Protein AF-A0A4Y2L7N6-F1 (afdb_monomer)

Secondary structure (DSSP, 8-state):
--TTHHHHHHHHHH-GGGTT------HHHHHHHHHHHHHHHTTTSSHHHHHHHHS-HHHHHHHHTTSSHHHHHHHHHHHHHHHHHHHHHHS---HHHHHHHHHHHHH--HHHHHTGGG-HHHHHHHHHHHHHHHHHHHHHHHHHTTSSS--

Foldseek 3Di:
DCPPVVVVVVVCVVDVVCVVPDDDDDPLVVLLCVLLVVLVVCPPVCLLVVVVVVDPPVVSVCLNSSVVVVNVVVSVVVVVVVVVVVLPVVQPDDPVLVVVVVVLVVVPDPVCVVCVCVDPSSVVVVVSSVVSVVVVVVVVVVVVVVPPDDD

Organism: Araneus ventricosus (NCBI:txid182803)

pLDDT: mean 75.72, std 12.03, range [33.41, 88.62]

Nearest PDB structures (foldseek):
  5vlr-assembly2_B  TM=2.614E-01  e=7.283E+00  Homo sapiens

Solvent-accessible surface area (backbone atoms only — not comparable to full-atom values): 8720 Å² total; per-residue (Å²): 100,61,79,59,59,58,55,52,50,50,53,35,74,74,32,80,90,38,70,87,63,79,91,76,68,57,71,67,55,47,51,21,33,51,40,22,51,50,36,59,74,47,57,90,69,58,56,65,63,59,45,51,78,78,38,61,73,86,50,48,63,37,28,37,31,8,74,37,47,73,58,34,50,51,50,51,53,50,51,53,49,53,51,49,50,53,49,54,70,74,42,90,71,52,72,68,57,51,52,54,51,50,52,54,67,73,62,68,42,69,68,59,62,74,46,38,80,75,36,68,66,49,45,53,47,53,50,54,49,52,53,50,51,54,54,50,51,56,53,52,52,62,55,60,73,66,63,82,69,82,132

Mean predicted aligned error: 12.35 Å

Sequence (151 aa):
MLCYFRPAQEIISNNPEFKDVVVRLGGFHMLMSYMGSIGTIMAGSGLKELFQSIYELNTFDKLMSGHSYARAVGSRGLTHRVLAQFIMETVSFSDEEKAVIESMLTSIDKNALLKADENEVVQVFTTKFKRAVQKLERRGQSLSCGCSTST

Structure (mmCIF, N/CA/C/O backbone):
data_AF-A0A4Y2L7N6-F1
#
_entry.id   AF-A0A4Y2L7N6-F1
#
loop_
_atom_site.group_PDB
_atom_site.id
_atom_site.type_symbol
_atom_site.label_atom_id
_atom_site.label_alt_id
_atom_site.label_comp_id
_atom_site.label_asym_id
_atom_site.label_entity_id
_atom_site.label_seq_id
_atom_site.pdbx_PDB_ins_code
_atom_site.Cartn_x
_atom_site.Cartn_y
_atom_site.Cartn_z
_atom_site.occupancy
_atom_site.B_iso_or_equiv
_atom_site.auth_seq_id
_atom_site.auth_comp_id
_atom_site.auth_asym_id
_atom_site.auth_atom_id
_atom_site.pdbx_PDB_model_num
ATOM 1 N N . MET A 1 1 ? 8.144 2.662 -18.695 1.00 50.84 1 MET A N 1
ATOM 2 C CA . MET A 1 1 ? 9.515 2.229 -19.054 1.00 50.84 1 MET A CA 1
ATOM 3 C C . MET A 1 1 ? 9.633 0.709 -18.882 1.00 50.84 1 MET A C 1
ATOM 5 O O . MET A 1 1 ? 10.353 0.233 -18.024 1.00 50.84 1 MET A O 1
ATOM 9 N N . LEU A 1 2 ? 8.890 -0.045 -19.700 1.00 51.50 2 LEU A N 1
ATOM 10 C CA . LEU A 1 2 ? 9.027 -1.500 -19.906 1.00 51.50 2 LEU A CA 1
ATOM 11 C C . LEU A 1 2 ? 9.820 -1.795 -21.200 1.00 51.50 2 LEU A C 1
ATOM 13 O O . LEU A 1 2 ? 9.971 -2.943 -21.603 1.00 51.50 2 LEU A O 1
ATOM 17 N N . CYS A 1 3 ? 10.311 -0.742 -21.864 1.00 53.50 3 CYS A N 1
ATOM 18 C CA . CYS A 1 3 ? 10.699 -0.775 -23.270 1.00 53.50 3 CYS A CA 1
ATOM 19 C C . CYS A 1 3 ? 12.031 -1.471 -23.559 1.00 53.50 3 CYS A C 1
ATOM 21 O O . CYS A 1 3 ? 12.344 -1.619 -24.723 1.00 53.50 3 CYS A O 1
ATOM 23 N N . TYR A 1 4 ? 12.805 -1.900 -22.557 1.00 58.88 4 TYR A N 1
ATOM 24 C CA . TYR A 1 4 ? 14.065 -2.620 -22.807 1.00 58.88 4 TYR A CA 1
ATOM 25 C C . TYR A 1 4 ? 14.033 -4.075 -22.352 1.00 58.88 4 TYR A C 1
ATOM 27 O O . TYR A 1 4 ? 14.692 -4.905 -22.961 1.00 58.88 4 TYR A O 1
ATOM 35 N N . PHE A 1 5 ? 13.237 -4.416 -21.334 1.00 65.75 5 PHE A N 1
ATOM 36 C CA . PHE A 1 5 ? 13.165 -5.797 -20.856 1.00 65.75 5 PHE A CA 1
ATOM 37 C C . PHE A 1 5 ? 12.418 -6.698 -21.829 1.00 65.75 5 PHE A C 1
ATOM 39 O O . PHE A 1 5 ? 12.928 -7.752 -22.186 1.00 65.75 5 PHE A O 1
ATOM 46 N N . ARG A 1 6 ? 11.242 -6.260 -22.298 1.00 66.00 6 ARG A N 1
ATOM 47 C CA . ARG A 1 6 ? 10.443 -7.050 -23.239 1.00 66.00 6 ARG A CA 1
ATOM 48 C C . ARG A 1 6 ? 11.198 -7.266 -24.562 1.00 66.00 6 ARG A C 1
ATOM 50 O O . ARG A 1 6 ? 11.321 -8.421 -24.954 1.00 66.00 6 ARG A O 1
ATOM 57 N N . PRO A 1 7 ? 11.829 -6.240 -25.169 1.00 70.00 7 PRO A N 1
ATOM 58 C CA . PRO A 1 7 ? 12.655 -6.467 -26.354 1.00 70.00 7 PRO A CA 1
ATOM 59 C C . PRO A 1 7 ? 13.906 -7.308 -26.083 1.00 70.00 7 PRO A C 1
ATOM 61 O O . PRO A 1 7 ? 14.261 -8.136 -26.909 1.00 70.00 7 PRO A O 1
ATOM 64 N N . ALA A 1 8 ? 14.564 -7.164 -24.925 1.00 72.31 8 ALA A N 1
ATOM 65 C CA . ALA A 1 8 ? 15.710 -8.012 -24.582 1.00 72.31 8 ALA A CA 1
ATOM 66 C C . ALA A 1 8 ? 15.314 -9.490 -24.407 1.00 72.31 8 ALA A C 1
ATOM 68 O O . ALA A 1 8 ? 16.051 -10.376 -24.834 1.00 72.31 8 ALA A O 1
ATOM 69 N N . GLN A 1 9 ? 14.139 -9.764 -23.830 1.00 75.31 9 GLN A N 1
ATOM 70 C CA . GLN A 1 9 ? 13.585 -11.118 -23.747 1.00 75.31 9 GLN A CA 1
ATOM 71 C C . GLN A 1 9 ? 13.203 -11.669 -25.122 1.00 75.31 9 GLN A C 1
ATOM 73 O O . GLN A 1 9 ? 13.479 -12.833 -25.396 1.00 75.31 9 GLN A O 1
ATOM 78 N N . GLU A 1 10 ? 12.615 -10.850 -25.997 1.00 80.44 10 GLU A N 1
ATOM 79 C CA . GLU A 1 10 ? 12.312 -11.240 -27.380 1.00 80.44 10 GLU A CA 1
ATOM 80 C C . GLU A 1 10 ? 13.589 -11.567 -28.165 1.00 80.44 10 GLU A C 1
ATOM 82 O O . GLU A 1 10 ? 13.633 -12.568 -28.875 1.00 80.44 10 GLU A O 1
ATOM 87 N N . ILE A 1 11 ? 14.661 -10.787 -27.994 1.00 80.88 11 ILE A N 1
ATOM 88 C CA . ILE A 1 11 ? 15.962 -11.053 -28.626 1.00 80.88 11 ILE A CA 1
ATOM 89 C C . ILE A 1 11 ? 16.541 -12.387 -28.142 1.00 80.88 11 ILE A C 1
ATOM 91 O O . ILE A 1 11 ? 16.978 -13.182 -28.969 1.00 80.88 11 ILE A O 1
ATOM 95 N N . ILE A 1 12 ? 16.506 -12.673 -26.839 1.00 82.81 12 ILE A N 1
ATOM 96 C CA . ILE A 1 12 ? 16.992 -13.954 -26.297 1.00 82.81 12 ILE A CA 1
ATOM 97 C C . ILE A 1 12 ? 16.117 -15.122 -26.754 1.00 82.81 12 ILE A C 1
ATOM 99 O O . ILE A 1 12 ? 16.634 -16.172 -27.122 1.00 82.81 12 ILE A O 1
ATOM 103 N N . SER A 1 13 ? 14.797 -14.939 -26.784 1.00 80.69 13 SER A N 1
ATOM 104 C CA . SER A 1 13 ? 13.866 -15.977 -27.232 1.00 80.69 13 SER A CA 1
ATOM 105 C C . SER A 1 13 ? 14.032 -16.317 -28.716 1.00 80.69 13 SER A C 1
ATOM 107 O O . SER A 1 13 ? 13.781 -17.456 -29.102 1.00 80.69 13 SER A O 1
ATOM 109 N N . ASN A 1 14 ? 14.433 -15.348 -29.542 1.00 85.06 14 ASN A N 1
ATOM 110 C CA . ASN A 1 14 ? 14.599 -15.525 -30.986 1.00 85.06 14 ASN A CA 1
ATOM 111 C C . ASN A 1 14 ? 16.014 -15.968 -31.394 1.00 85.06 14 ASN A C 1
ATOM 113 O O . ASN A 1 14 ? 16.210 -16.357 -32.543 1.00 85.06 14 ASN A O 1
ATOM 117 N N . ASN A 1 15 ? 16.994 -15.926 -30.486 1.00 84.88 15 ASN A N 1
ATOM 118 C CA . ASN A 1 15 ? 18.386 -16.261 -30.781 1.00 84.88 15 ASN A CA 1
ATOM 119 C C . ASN A 1 15 ? 18.879 -17.380 -29.848 1.00 84.88 15 ASN A C 1
ATOM 121 O O . ASN A 1 15 ? 19.175 -17.117 -28.680 1.00 84.88 15 ASN A O 1
ATOM 125 N N . PRO A 1 16 ? 19.029 -18.624 -30.344 1.00 80.31 16 PRO A N 1
ATOM 126 C CA . PRO A 1 16 ? 19.448 -19.760 -29.519 1.00 80.31 16 PRO A CA 1
ATOM 127 C C . PRO A 1 16 ? 20.868 -19.612 -28.943 1.00 80.31 16 PRO A C 1
ATOM 129 O O . PRO A 1 16 ? 21.198 -20.292 -27.976 1.00 80.31 16 PRO A O 1
ATOM 132 N N . GLU A 1 17 ? 21.684 -18.704 -29.485 1.00 85.31 17 GLU A N 1
ATOM 133 C CA . GLU A 1 17 ? 23.019 -18.348 -28.981 1.00 85.31 17 GLU A CA 1
ATOM 134 C C . GLU A 1 17 ? 22.986 -17.719 -27.577 1.00 85.31 17 GLU A C 1
ATOM 136 O O . GLU A 1 17 ? 23.934 -17.852 -26.809 1.00 85.31 17 GLU A O 1
ATOM 141 N N . PHE A 1 18 ? 21.869 -17.091 -27.196 1.00 79.06 18 PHE A N 1
ATOM 142 C CA . PHE A 1 18 ? 21.708 -16.444 -25.892 1.00 79.06 18 PHE A CA 1
ATOM 143 C C . PHE A 1 18 ? 20.863 -17.259 -24.907 1.00 79.06 18 PHE A C 1
ATOM 145 O O . PHE A 1 18 ? 20.399 -16.713 -23.907 1.00 79.06 18 PHE A O 1
ATOM 152 N N . LYS A 1 19 ? 20.668 -18.563 -25.150 1.00 76.75 19 LYS A N 1
ATOM 153 C CA . LYS A 1 19 ? 19.825 -19.439 -24.314 1.00 76.75 19 LYS A CA 1
ATOM 154 C C . LYS A 1 19 ? 20.232 -19.455 -22.832 1.00 76.75 19 LYS A C 1
ATOM 156 O O . LYS A 1 19 ? 19.366 -19.600 -21.972 1.00 76.75 19 LYS A O 1
ATOM 161 N N . ASP A 1 20 ? 21.516 -19.245 -22.546 1.00 81.38 20 ASP A N 1
ATOM 162 C CA . ASP A 1 20 ? 22.072 -19.235 -21.185 1.00 81.38 20 ASP A CA 1
ATOM 163 C C . ASP A 1 20 ? 22.243 -17.817 -20.601 1.00 81.38 20 ASP A C 1
ATOM 165 O O . ASP A 1 20 ? 22.764 -17.640 -19.497 1.00 81.38 20 ASP A O 1
ATOM 169 N N . VAL A 1 21 ? 21.799 -16.778 -21.317 1.00 79.88 21 VAL A N 1
ATOM 170 C CA . VAL A 1 21 ? 21.916 -15.381 -20.882 1.00 79.88 21 VAL A CA 1
ATOM 171 C C . VAL A 1 21 ? 20.666 -14.959 -20.113 1.00 79.88 21 VAL A C 1
ATOM 173 O O . VAL A 1 21 ? 19.556 -14.937 -20.639 1.00 79.88 21 VAL A O 1
ATOM 176 N N . VAL A 1 22 ? 20.848 -14.539 -18.859 1.00 77.75 22 VAL A N 1
ATOM 177 C CA . VAL A 1 22 ? 19.775 -13.961 -18.036 1.00 77.75 22 VAL A CA 1
ATOM 178 C C . VAL A 1 22 ? 19.850 -12.436 -18.081 1.00 77.75 22 VAL A C 1
ATOM 180 O O . VAL A 1 22 ? 20.828 -11.839 -17.627 1.00 77.75 22 VAL A O 1
ATOM 183 N N . VAL A 1 23 ? 18.792 -11.778 -18.571 1.00 71.88 23 VAL A N 1
ATOM 184 C CA . VAL A 1 23 ? 18.692 -10.307 -18.545 1.00 71.88 23 VAL A CA 1
ATOM 185 C C . VAL A 1 23 ? 18.525 -9.835 -17.108 1.00 71.88 23 VAL A C 1
ATOM 187 O O . VAL A 1 23 ? 17.444 -9.917 -16.523 1.00 71.88 23 VAL A O 1
ATOM 190 N N . ARG A 1 24 ? 19.594 -9.279 -16.541 1.00 69.50 24 ARG A N 1
ATOM 191 C CA . ARG A 1 24 ? 19.535 -8.538 -15.281 1.00 69.50 24 ARG A CA 1
ATOM 192 C C . ARG A 1 24 ? 19.353 -7.056 -15.574 1.00 69.50 24 ARG A C 1
ATOM 194 O O . ARG A 1 24 ? 20.289 -6.361 -15.953 1.00 69.50 24 ARG A O 1
ATOM 201 N N . LEU A 1 25 ? 18.141 -6.555 -15.359 1.00 66.94 25 LEU A N 1
ATOM 202 C CA . LEU A 1 25 ? 17.935 -5.120 -15.196 1.00 66.94 25 LEU A CA 1
ATOM 203 C C . LEU A 1 25 ? 18.583 -4.660 -13.884 1.00 66.94 25 LEU A C 1
ATOM 205 O O . LEU A 1 25 ? 18.488 -5.346 -12.866 1.00 66.94 25 LEU A O 1
ATOM 209 N N . GLY A 1 26 ? 19.197 -3.474 -13.881 1.00 74.25 26 GLY A N 1
ATOM 210 C CA . GLY A 1 26 ? 19.615 -2.831 -12.633 1.00 74.25 26 GLY A CA 1
ATOM 211 C C . GLY A 1 26 ? 18.425 -2.639 -11.679 1.00 74.25 26 GLY A C 1
ATOM 212 O O . GLY A 1 26 ? 17.289 -2.460 -12.126 1.00 74.25 26 GLY A O 1
ATOM 213 N N . GLY A 1 27 ? 18.669 -2.647 -10.362 1.00 77.88 27 GLY A N 1
ATOM 214 C CA . GLY A 1 27 ? 17.605 -2.634 -9.342 1.00 77.88 27 GLY A CA 1
ATOM 215 C C . GLY A 1 27 ? 16.590 -1.494 -9.501 1.00 77.88 27 GLY A C 1
ATOM 216 O O . GLY A 1 27 ? 15.392 -1.701 -9.326 1.00 77.88 27 GLY A O 1
ATOM 217 N N . PHE A 1 28 ? 17.032 -0.313 -9.941 1.00 75.62 28 PHE A N 1
ATOM 218 C CA . PHE A 1 28 ? 16.136 0.820 -10.184 1.00 75.62 28 PHE A CA 1
ATOM 219 C C . PHE A 1 28 ? 15.186 0.586 -11.369 1.00 75.62 28 PHE A C 1
ATOM 221 O O . PHE A 1 28 ? 14.002 0.907 -11.296 1.00 75.62 28 PHE A O 1
ATOM 228 N N . HIS A 1 29 ? 15.666 -0.040 -12.446 1.00 76.88 29 HIS A N 1
ATOM 229 C CA . HIS A 1 29 ? 14.826 -0.393 -13.593 1.00 76.88 29 HIS A CA 1
ATOM 230 C C . HIS A 1 29 ? 13.801 -1.474 -13.245 1.00 76.88 29 HIS A C 1
ATOM 232 O O . HIS A 1 29 ? 12.667 -1.412 -13.726 1.00 76.88 29 HIS A O 1
ATOM 238 N N . MET A 1 30 ? 14.169 -2.423 -12.378 1.00 80.88 30 MET A N 1
ATOM 239 C CA . MET A 1 30 ? 13.231 -3.406 -11.833 1.00 80.88 30 MET A CA 1
ATOM 240 C C . MET A 1 30 ? 12.130 -2.719 -11.012 1.00 80.88 30 MET A C 1
ATOM 242 O O . MET A 1 30 ? 10.951 -2.969 -11.251 1.00 80.88 30 MET A O 1
ATOM 246 N N . LEU A 1 31 ? 12.491 -1.790 -10.119 1.00 82.50 31 LEU A N 1
ATOM 247 C CA . LEU A 1 31 ? 11.533 -1.023 -9.313 1.00 82.50 31 LEU A CA 1
ATOM 248 C C . LEU A 1 31 ? 10.588 -0.170 -10.170 1.00 82.50 31 LEU A C 1
ATOM 250 O O . LEU A 1 31 ? 9.380 -0.159 -9.935 1.00 82.50 31 LEU A O 1
ATOM 254 N N . MET A 1 32 ? 11.107 0.514 -11.193 1.00 78.81 32 MET A N 1
ATOM 255 C CA . MET A 1 32 ? 10.265 1.288 -12.111 1.00 78.81 32 MET A CA 1
ATOM 256 C C . MET A 1 32 ? 9.334 0.389 -12.936 1.00 78.81 32 MET A C 1
ATOM 258 O O . MET A 1 32 ? 8.170 0.737 -13.130 1.00 78.81 32 MET A O 1
ATOM 262 N N . SER A 1 33 ? 9.809 -0.784 -13.373 1.00 79.75 33 SER A N 1
ATOM 263 C CA . SER A 1 33 ? 8.982 -1.769 -14.088 1.00 79.75 33 SER A CA 1
ATOM 264 C C . SER A 1 33 ? 7.868 -2.323 -13.200 1.00 79.75 33 SER A C 1
ATOM 266 O O . SER A 1 33 ? 6.726 -2.398 -13.642 1.00 79.75 33 SER A O 1
ATOM 268 N N . TYR A 1 34 ? 8.176 -2.627 -11.936 1.00 83.00 34 TYR A N 1
ATOM 269 C CA . TYR A 1 34 ? 7.207 -3.079 -10.936 1.00 83.00 34 TYR A CA 1
ATOM 270 C C . TYR A 1 34 ? 6.127 -2.025 -10.648 1.00 83.00 34 TYR A C 1
ATOM 272 O O . TYR A 1 34 ? 4.932 -2.318 -10.634 1.00 83.00 34 TYR A O 1
ATOM 280 N N . MET A 1 35 ? 6.519 -0.758 -10.488 1.00 83.56 35 MET A N 1
ATOM 281 C CA . MET A 1 35 ? 5.553 0.332 -10.313 1.00 83.56 35 MET A CA 1
ATOM 282 C C . MET A 1 35 ? 4.670 0.519 -11.555 1.00 83.56 35 MET A C 1
ATOM 284 O O . MET A 1 35 ? 3.473 0.781 -11.411 1.00 83.56 35 MET A O 1
ATOM 288 N N . GLY A 1 36 ? 5.243 0.330 -12.749 1.00 83.25 36 GLY A N 1
ATOM 289 C CA . GLY A 1 36 ? 4.525 0.318 -14.024 1.00 83.25 36 GLY A CA 1
ATOM 290 C C . GLY A 1 36 ? 3.517 -0.827 -14.154 1.00 83.25 36 GLY A C 1
ATOM 291 O O . GLY A 1 36 ? 2.386 -0.608 -14.594 1.00 83.25 36 GLY A O 1
ATOM 292 N N . SER A 1 37 ? 3.885 -2.042 -13.738 1.00 85.06 37 SER A N 1
ATOM 293 C CA . SER A 1 37 ? 2.969 -3.188 -13.754 1.00 85.06 37 SER A CA 1
ATOM 294 C C . SER A 1 37 ? 1.825 -3.007 -12.763 1.00 85.06 37 SER A C 1
ATOM 296 O O . SER A 1 37 ? 0.683 -3.276 -13.118 1.00 85.06 37 SER A O 1
ATOM 298 N N . ILE A 1 38 ? 2.092 -2.467 -11.566 1.00 82.81 38 ILE A N 1
ATOM 299 C CA . ILE A 1 38 ? 1.025 -2.099 -10.623 1.00 82.81 38 ILE A CA 1
ATOM 300 C C . ILE A 1 38 ? 0.086 -1.071 -11.262 1.00 82.81 38 ILE A C 1
ATOM 302 O O . ILE A 1 38 ? -1.125 -1.233 -11.184 1.00 82.81 38 ILE A O 1
ATOM 306 N N . GLY A 1 39 ? 0.624 -0.036 -11.917 1.00 82.00 39 GLY A N 1
ATOM 307 C CA . GLY A 1 39 ? -0.199 0.961 -12.605 1.00 82.00 39 GLY A CA 1
ATOM 308 C C . GLY A 1 39 ? -1.087 0.351 -13.696 1.00 82.00 39 GLY A C 1
ATOM 309 O O . GLY A 1 39 ? -2.230 0.765 -13.858 1.00 82.00 39 GLY A O 1
ATOM 310 N N . THR A 1 40 ? -0.586 -0.674 -14.389 1.00 84.12 40 THR A N 1
ATOM 311 C CA . THR A 1 40 ? -1.343 -1.420 -15.407 1.00 84.12 40 THR A CA 1
ATOM 312 C C . THR A 1 40 ? -2.445 -2.279 -14.782 1.00 84.12 40 THR A C 1
ATOM 314 O O . THR A 1 40 ? -3.576 -2.245 -15.249 1.00 84.12 40 THR A O 1
ATOM 317 N N . ILE A 1 41 ? -2.144 -3.016 -13.706 1.00 84.38 41 ILE A N 1
ATOM 318 C CA . ILE A 1 41 ? -3.121 -3.855 -12.986 1.00 84.38 41 ILE A CA 1
ATOM 319 C C . ILE A 1 41 ? -4.219 -2.994 -12.351 1.00 84.38 41 ILE A C 1
ATOM 321 O O . ILE A 1 41 ? -5.385 -3.369 -12.350 1.00 84.38 41 ILE A O 1
ATOM 325 N N . MET A 1 42 ? -3.848 -1.829 -11.820 1.00 77.94 42 MET A N 1
ATOM 326 C CA . MET A 1 42 ? -4.768 -0.888 -11.182 1.00 77.94 42 MET A CA 1
ATOM 327 C C . MET A 1 42 ? -5.464 0.046 -12.186 1.00 77.94 42 MET A C 1
ATOM 329 O O . MET A 1 42 ? -6.153 0.983 -11.770 1.00 77.94 42 MET A O 1
ATOM 333 N N . ALA A 1 43 ? -5.306 -0.169 -13.495 1.00 80.38 43 ALA A N 1
ATOM 334 C CA . ALA A 1 43 ? -6.040 0.592 -14.498 1.00 80.38 43 ALA A CA 1
ATOM 335 C C . ALA A 1 43 ? -7.555 0.364 -14.336 1.00 80.38 43 ALA A C 1
ATOM 337 O O . ALA A 1 43 ? -8.006 -0.762 -14.151 1.00 80.38 43 ALA A O 1
ATOM 338 N N . GLY A 1 44 ? -8.345 1.442 -14.366 1.00 78.94 44 GLY A N 1
ATOM 339 C CA . GLY A 1 44 ? -9.802 1.378 -14.181 1.00 78.94 44 GLY A CA 1
ATOM 340 C C . GLY A 1 44 ? -10.280 1.250 -12.726 1.00 78.94 44 GLY A C 1
ATOM 341 O O . GLY A 1 44 ? -11.478 1.153 -12.493 1.00 78.94 44 GLY A O 1
ATOM 342 N N . SER A 1 45 ? -9.380 1.289 -11.736 1.00 79.38 45 SER A N 1
ATOM 343 C CA . SER A 1 45 ? -9.735 1.190 -10.305 1.00 79.38 45 SER A CA 1
ATOM 344 C C . SER A 1 45 ? -10.207 2.500 -9.653 1.00 79.38 45 SER A C 1
ATOM 346 O O . SER A 1 45 ? -10.444 2.527 -8.448 1.00 79.38 45 SER A O 1
ATOM 348 N N . GLY A 1 46 ? -10.289 3.607 -10.398 1.00 81.06 46 GLY A N 1
ATOM 349 C CA . GLY A 1 46 ? -10.538 4.934 -9.816 1.00 81.06 46 GLY A CA 1
ATOM 350 C C . GLY A 1 46 ? -9.274 5.631 -9.279 1.00 81.06 46 GLY A C 1
ATOM 351 O O . GLY A 1 46 ? -9.314 6.770 -8.812 1.00 81.06 46 GLY A O 1
ATOM 352 N N . LEU A 1 47 ? -8.120 4.949 -9.311 1.00 80.56 47 LEU A N 1
ATOM 353 C CA . LEU A 1 47 ? -6.858 5.492 -8.799 1.00 80.56 47 LEU A CA 1
ATOM 354 C C . LEU A 1 47 ? -6.353 6.679 -9.632 1.00 80.56 47 LEU A C 1
ATOM 356 O 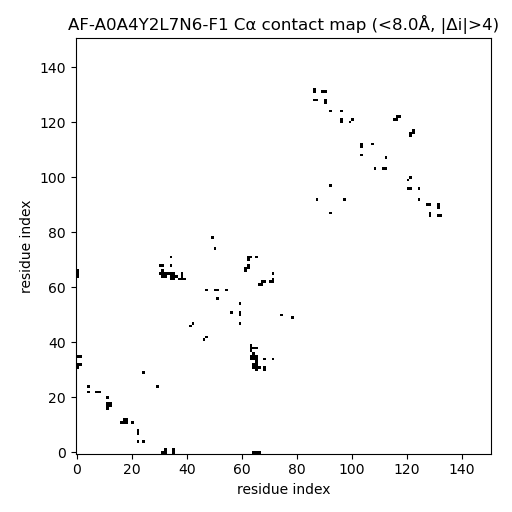O . LEU A 1 47 ? -5.639 7.543 -9.125 1.00 80.56 47 LEU A O 1
ATOM 360 N N . LYS A 1 48 ? -6.735 6.733 -10.911 1.00 79.81 48 LYS A N 1
ATOM 361 C CA . LYS A 1 48 ? -6.390 7.837 -11.805 1.00 79.81 48 LYS A CA 1
ATOM 362 C C . LYS A 1 48 ? -7.020 9.136 -11.335 1.00 79.81 48 LYS A C 1
ATOM 364 O O . LYS A 1 48 ? -6.325 10.135 -11.200 1.00 79.81 48 LYS A O 1
ATOM 369 N N . GLU A 1 49 ? -8.300 9.083 -11.025 1.00 82.94 49 GLU A N 1
ATOM 370 C CA . GLU A 1 49 ? -9.118 10.189 -10.555 1.00 82.94 49 GLU A CA 1
ATOM 371 C C . GLU A 1 49 ? -8.614 10.673 -9.188 1.00 82.94 49 GLU A C 1
ATOM 373 O O . GLU A 1 49 ? -8.456 11.874 -8.967 1.00 82.94 49 GLU A O 1
ATOM 378 N N . LEU A 1 50 ? -8.252 9.737 -8.299 1.00 83.25 50 LEU A N 1
ATOM 379 C CA . LEU A 1 50 ? -7.644 10.057 -7.006 1.00 83.25 50 LEU A CA 1
ATOM 380 C C . LEU A 1 50 ? -6.276 10.739 -7.148 1.00 83.25 50 LEU A C 1
ATOM 382 O O . LEU A 1 50 ? -5.962 11.657 -6.399 1.00 83.25 50 LEU A O 1
ATOM 386 N N . PHE A 1 51 ? -5.434 10.305 -8.084 1.00 81.88 51 PHE A N 1
ATOM 387 C CA . PHE A 1 51 ? -4.128 10.935 -8.284 1.00 81.88 51 PHE A CA 1
ATOM 388 C C . PHE A 1 51 ? -4.212 12.258 -9.033 1.00 81.88 51 PHE A C 1
ATOM 390 O O . PHE A 1 51 ? -3.414 13.146 -8.745 1.00 81.88 51 PHE A O 1
ATOM 397 N N . GLN A 1 52 ? -5.179 12.420 -9.933 1.00 83.19 52 GLN A N 1
ATOM 398 C CA . GLN A 1 52 ? -5.442 13.685 -10.618 1.00 83.19 52 GLN A CA 1
ATOM 399 C C . GLN A 1 52 ? -5.955 14.782 -9.675 1.00 83.19 52 GLN A C 1
ATOM 401 O O . GLN A 1 52 ? -5.761 15.957 -9.970 1.00 83.19 52 GLN A O 1
ATOM 406 N N . SER A 1 53 ? -6.571 14.433 -8.539 1.00 82.88 53 SE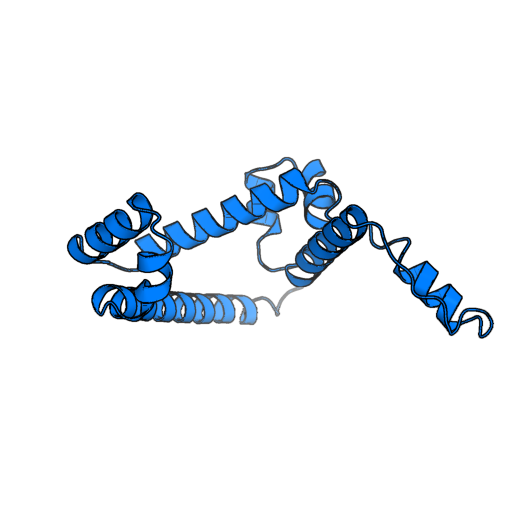R A N 1
ATOM 407 C CA . SER A 1 53 ? -6.982 15.432 -7.540 1.00 82.88 53 SER A CA 1
ATOM 408 C C . SER A 1 53 ? -5.815 15.975 -6.703 1.00 82.88 53 SER A C 1
ATOM 410 O O . SER A 1 53 ? -5.915 17.068 -6.154 1.00 82.88 53 SER A O 1
ATOM 412 N N . ILE A 1 54 ? -4.703 15.235 -6.620 1.00 81.06 54 ILE A N 1
ATOM 413 C CA . ILE A 1 54 ? -3.527 15.585 -5.803 1.00 81.06 54 ILE A CA 1
ATOM 414 C C . ILE A 1 54 ? -2.370 16.100 -6.672 1.00 81.06 54 ILE A C 1
ATOM 416 O O . ILE A 1 54 ? -1.601 16.962 -6.248 1.00 81.06 54 ILE A O 1
ATOM 420 N N . TYR A 1 55 ? -2.221 15.567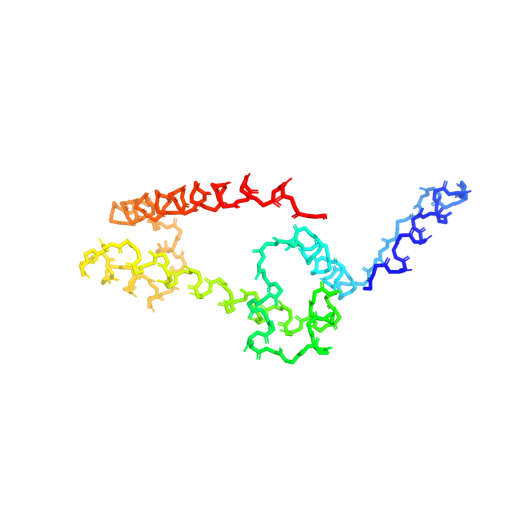 -7.885 1.00 79.19 55 TYR A N 1
ATOM 421 C CA . TYR A 1 55 ? -1.119 15.858 -8.796 1.00 79.19 55 TYR A CA 1
ATOM 422 C C . TYR A 1 55 ? -1.639 16.356 -10.146 1.00 79.19 55 TYR A C 1
ATOM 424 O O . TYR A 1 55 ? -2.642 15.866 -10.656 1.00 79.19 55 TYR A O 1
ATOM 432 N N . GLU A 1 56 ? -0.903 17.275 -10.780 1.00 77.75 56 GLU A N 1
ATOM 433 C CA . GLU A 1 56 ? -1.214 17.728 -12.142 1.00 77.75 56 GLU A CA 1
ATOM 434 C C . GLU A 1 56 ? -1.268 16.564 -13.147 1.00 77.75 56 GLU A C 1
ATOM 436 O O . GLU A 1 56 ? -0.470 15.622 -13.075 1.00 77.75 56 GLU A O 1
ATOM 441 N N . LEU A 1 57 ? -2.148 16.688 -14.150 1.00 67.69 57 LEU A N 1
ATOM 442 C CA . LEU A 1 57 ? -2.377 15.703 -15.221 1.00 67.69 57 LEU A CA 1
ATOM 443 C C . LEU A 1 57 ? -1.080 15.166 -15.851 1.00 67.69 57 LEU A C 1
ATOM 445 O O . LEU A 1 57 ? -0.938 13.960 -16.025 1.00 67.69 57 LEU A O 1
ATOM 449 N N . ASN A 1 58 ? -0.094 16.030 -16.104 1.00 71.56 58 ASN A N 1
ATOM 450 C CA . ASN A 1 58 ? 1.182 15.645 -16.726 1.00 71.56 58 ASN A CA 1
ATOM 451 C C . ASN A 1 58 ? 2.085 14.777 -15.829 1.00 71.56 58 ASN A C 1
ATOM 453 O O . ASN A 1 58 ? 3.048 14.162 -16.302 1.00 71.56 58 ASN A O 1
ATOM 457 N N . THR A 1 59 ? 1.811 14.734 -14.523 1.00 73.44 59 THR A N 1
ATOM 458 C CA . THR A 1 59 ? 2.556 13.913 -13.561 1.00 73.44 59 THR A CA 1
ATOM 459 C C . THR A 1 59 ? 1.958 12.512 -13.434 1.00 73.44 59 THR A C 1
ATOM 461 O O . THR A 1 59 ? 2.694 11.578 -13.111 1.00 73.44 59 THR A O 1
ATOM 464 N N . PHE A 1 60 ? 0.670 12.334 -13.746 1.00 76.25 60 PHE A N 1
ATOM 465 C CA . PHE A 1 60 ? -0.026 11.053 -13.622 1.00 76.25 60 PHE A CA 1
ATOM 466 C C . PHE A 1 60 ? 0.604 9.951 -14.483 1.00 76.25 60 PHE A C 1
ATOM 468 O O . PHE A 1 60 ? 0.953 8.893 -13.961 1.00 76.25 60 PHE A O 1
ATOM 475 N N . ASP A 1 61 ? 0.848 10.204 -15.771 1.00 78.69 61 ASP A N 1
ATOM 476 C CA . ASP A 1 61 ? 1.402 9.181 -16.672 1.00 7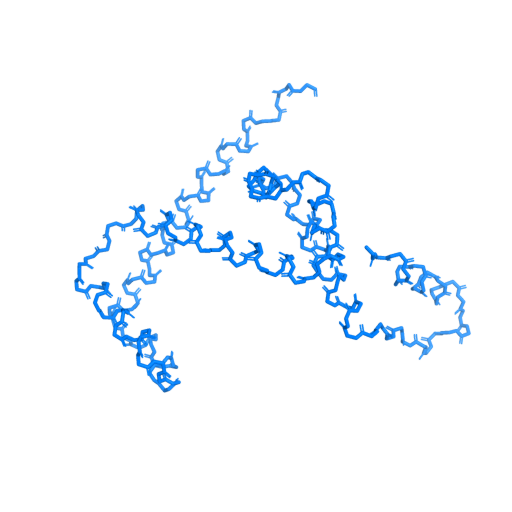8.69 61 ASP A CA 1
ATOM 477 C C . ASP A 1 61 ? 2.811 8.747 -16.245 1.00 78.69 61 ASP A C 1
ATOM 479 O O . ASP A 1 61 ? 3.179 7.569 -16.304 1.00 78.69 61 ASP A O 1
ATOM 483 N N . LYS A 1 62 ? 3.609 9.690 -15.730 1.00 78.94 62 LYS A N 1
ATOM 484 C CA . LYS A 1 62 ? 4.953 9.422 -15.190 1.00 78.94 62 LYS A CA 1
ATOM 485 C C . LYS A 1 62 ? 4.903 8.666 -13.861 1.00 78.94 62 LYS A C 1
ATOM 487 O O . LYS A 1 62 ? 5.813 7.892 -13.560 1.00 78.94 62 LYS A O 1
ATOM 492 N N . LEU A 1 63 ? 3.853 8.875 -13.076 1.00 80.38 63 LEU A N 1
ATOM 493 C CA . LEU A 1 63 ? 3.612 8.220 -11.795 1.00 80.38 63 LEU A CA 1
ATOM 494 C C . LEU A 1 63 ? 3.123 6.777 -11.991 1.00 80.38 63 LEU A C 1
ATOM 496 O O . LEU A 1 63 ? 3.656 5.858 -11.367 1.00 80.38 63 LEU A O 1
ATOM 500 N N . MET A 1 64 ? 2.191 6.564 -12.922 1.00 76.50 64 MET A N 1
ATOM 501 C CA . MET A 1 64 ? 1.662 5.240 -13.263 1.00 76.50 64 MET A CA 1
ATOM 502 C C . MET A 1 64 ? 2.654 4.379 -14.030 1.00 76.50 64 MET A C 1
ATOM 504 O O . MET A 1 64 ? 2.701 3.174 -13.817 1.00 76.50 64 MET A O 1
ATOM 508 N N . SER A 1 65 ? 3.494 4.980 -14.876 1.00 77.25 65 SER A N 1
ATOM 509 C CA . SER A 1 65 ? 4.556 4.261 -15.595 1.00 77.25 65 SER A CA 1
ATOM 510 C C . SER A 1 65 ? 5.796 3.959 -14.742 1.00 77.25 65 SER A C 1
ATOM 512 O O . SER A 1 65 ? 6.761 3.387 -15.259 1.00 77.25 65 SER A O 1
ATOM 514 N N . GLY A 1 66 ? 5.789 4.369 -13.466 1.00 75.69 66 GLY A N 1
ATOM 515 C CA . GLY A 1 66 ? 6.889 4.188 -12.519 1.00 75.69 66 GLY A CA 1
ATOM 516 C C . GLY A 1 66 ? 8.083 5.117 -12.740 1.00 75.69 66 GLY A C 1
ATOM 517 O O . GLY A 1 66 ? 9.025 5.063 -11.958 1.00 75.69 66 GLY A O 1
ATOM 518 N N . HIS A 1 67 ? 8.044 5.983 -13.760 1.00 80.00 67 HIS A N 1
ATOM 519 C CA . HIS A 1 67 ? 9.153 6.856 -14.153 1.00 80.00 67 HIS A CA 1
ATOM 520 C C . HIS A 1 67 ? 9.500 7.904 -13.087 1.00 80.00 67 HIS A C 1
ATOM 522 O O . HIS A 1 67 ? 10.650 8.298 -12.924 1.00 80.00 67 HIS A O 1
ATOM 528 N N . SER A 1 68 ? 8.503 8.338 -12.319 1.00 82.62 68 SER A N 1
ATOM 529 C CA . SER A 1 68 ? 8.695 9.153 -11.121 1.00 82.62 68 SER A CA 1
ATOM 530 C C . SER A 1 68 ? 8.593 8.287 -9.868 1.00 82.62 68 SER A C 1
ATOM 532 O O . SER A 1 68 ? 7.659 8.452 -9.088 1.00 82.62 68 SER A O 1
ATOM 534 N N . TYR A 1 69 ? 9.547 7.367 -9.671 1.00 81.44 69 TYR A N 1
ATOM 535 C CA . TYR A 1 69 ? 9.529 6.376 -8.583 1.00 81.44 69 TYR A CA 1
ATOM 536 C C . TYR A 1 69 ? 9.198 6.977 -7.205 1.00 81.44 69 TYR A C 1
ATOM 538 O O . TYR A 1 69 ? 8.265 6.522 -6.550 1.00 81.44 69 TYR A O 1
ATOM 546 N N . ALA A 1 70 ? 9.888 8.047 -6.789 1.00 82.00 70 ALA A N 1
ATOM 547 C CA . ALA A 1 70 ? 9.648 8.680 -5.487 1.00 82.00 70 ALA A CA 1
ATOM 548 C C . ALA A 1 70 ? 8.196 9.175 -5.328 1.00 82.00 70 ALA A C 1
ATOM 550 O O . ALA A 1 70 ? 7.562 8.950 -4.298 1.00 82.00 70 ALA A O 1
ATOM 551 N N . ARG A 1 71 ? 7.633 9.781 -6.382 1.00 81.44 71 ARG A N 1
ATOM 552 C CA . ARG A 1 71 ? 6.228 10.221 -6.404 1.00 81.44 71 ARG A CA 1
ATOM 553 C C . ARG A 1 71 ? 5.267 9.032 -6.455 1.00 81.44 71 ARG A C 1
ATOM 555 O O . ARG A 1 71 ? 4.230 9.058 -5.803 1.00 81.44 71 ARG A O 1
ATOM 562 N N . ALA A 1 72 ? 5.620 7.976 -7.182 1.00 83.56 72 ALA A N 1
ATOM 563 C CA . ALA A 1 72 ? 4.837 6.749 -7.307 1.00 83.56 72 ALA A CA 1
ATOM 564 C C . ALA A 1 72 ? 4.732 5.969 -5.987 1.00 83.56 72 ALA A C 1
ATOM 566 O O . ALA A 1 72 ? 3.699 5.356 -5.727 1.00 83.56 72 ALA A O 1
ATOM 567 N N . VAL A 1 73 ? 5.768 6.010 -5.148 1.00 85.75 73 VAL A N 1
ATOM 568 C CA . VAL A 1 73 ? 5.749 5.425 -3.799 1.00 85.75 73 VAL A CA 1
ATOM 569 C C . VAL A 1 73 ? 4.972 6.314 -2.829 1.00 85.75 73 VAL A C 1
ATOM 571 O O . VAL A 1 73 ? 4.093 5.821 -2.125 1.00 85.75 73 VAL A O 1
ATOM 574 N N . GLY A 1 74 ? 5.243 7.624 -2.822 1.00 85.19 74 GLY A N 1
ATOM 575 C CA . GLY A 1 74 ? 4.556 8.565 -1.930 1.00 85.19 74 GLY A CA 1
ATOM 576 C C . GLY A 1 74 ? 3.043 8.609 -2.160 1.00 85.19 74 GLY A C 1
ATOM 577 O O . GLY A 1 74 ? 2.269 8.505 -1.213 1.00 85.19 74 GLY A O 1
ATOM 578 N N . SER A 1 75 ? 2.617 8.676 -3.421 1.00 84.44 75 SER A N 1
ATOM 579 C CA . SER A 1 75 ? 1.198 8.656 -3.807 1.00 84.44 75 SER A CA 1
ATOM 580 C C . SER A 1 75 ? 0.476 7.385 -3.363 1.00 84.44 75 SER A C 1
ATOM 582 O O . SER A 1 75 ? -0.611 7.470 -2.802 1.00 84.44 75 SER A O 1
ATOM 584 N N . ARG A 1 76 ? 1.101 6.211 -3.517 1.00 83.56 76 ARG A N 1
ATOM 585 C CA . ARG A 1 76 ? 0.564 4.948 -2.988 1.00 83.56 76 ARG A CA 1
ATOM 586 C C . ARG A 1 76 ? 0.420 4.987 -1.469 1.00 83.56 76 ARG A C 1
ATOM 588 O O . ARG A 1 76 ? -0.609 4.563 -0.953 1.00 83.56 76 ARG A O 1
ATOM 595 N N . GLY A 1 77 ? 1.408 5.531 -0.757 1.00 87.56 77 GLY A N 1
ATOM 596 C CA . GLY A 1 77 ? 1.322 5.737 0.691 1.00 87.56 77 GLY A CA 1
ATOM 597 C C . GLY A 1 77 ? 0.139 6.626 1.088 1.00 87.56 77 GLY A C 1
ATOM 598 O O . GLY A 1 77 ? -0.594 6.295 2.020 1.00 87.56 77 GLY A O 1
ATOM 599 N N . LEU A 1 78 ? -0.103 7.708 0.340 1.00 87.31 78 LEU A N 1
ATOM 600 C CA . LEU A 1 78 ? -1.263 8.579 0.542 1.00 87.31 78 LEU A CA 1
ATOM 601 C C . LEU A 1 78 ? -2.582 7.846 0.280 1.00 87.31 78 LEU A C 1
ATOM 603 O O . LEU A 1 78 ? -3.480 7.922 1.114 1.00 87.31 78 LEU A O 1
ATOM 607 N N . THR A 1 79 ? -2.692 7.085 -0.814 1.00 87.00 79 THR A N 1
ATOM 608 C CA . THR A 1 79 ? -3.881 6.262 -1.093 1.00 87.00 79 THR A CA 1
ATOM 609 C C . THR A 1 79 ? -4.154 5.276 0.034 1.00 87.00 79 THR A C 1
ATOM 611 O O . THR A 1 79 ? -5.283 5.201 0.512 1.00 87.00 79 THR A O 1
ATOM 614 N N . HIS A 1 80 ? -3.129 4.551 0.493 1.00 87.06 80 HIS A N 1
ATOM 615 C CA . HIS A 1 80 ? -3.271 3.615 1.607 1.00 87.06 80 HIS A CA 1
ATOM 616 C C . HIS A 1 80 ? -3.730 4.318 2.884 1.00 87.06 80 HIS A C 1
ATOM 618 O O . HIS A 1 80 ? -4.598 3.796 3.579 1.00 87.06 80 HIS A O 1
ATOM 624 N N . ARG A 1 81 ? -3.202 5.512 3.176 1.00 88.62 81 ARG A N 1
ATOM 625 C CA . ARG A 1 81 ? -3.604 6.302 4.344 1.00 88.62 81 ARG A CA 1
ATOM 626 C C . ARG A 1 81 ? -5.056 6.767 4.259 1.00 88.62 81 ARG A C 1
ATOM 628 O O . ARG A 1 81 ? -5.788 6.589 5.225 1.00 88.62 81 ARG A O 1
ATOM 635 N N . VAL A 1 82 ? -5.467 7.341 3.129 1.00 88.38 82 VAL A N 1
ATOM 636 C CA . VAL A 1 82 ? -6.845 7.822 2.927 1.00 88.38 82 VAL A CA 1
ATOM 637 C C . VAL A 1 82 ? -7.828 6.657 3.001 1.00 88.38 82 VAL A C 1
ATOM 639 O O . VAL A 1 82 ? -8.847 6.756 3.678 1.00 88.38 82 VAL A O 1
ATOM 642 N N . LEU A 1 83 ? -7.498 5.525 2.375 1.00 85.75 83 LEU A N 1
ATOM 643 C CA . LEU A 1 83 ? -8.324 4.325 2.444 1.00 85.75 83 LEU A CA 1
ATOM 644 C C . LEU A 1 83 ? -8.415 3.783 3.876 1.00 85.75 83 LEU A C 1
ATOM 646 O O . LEU A 1 83 ? -9.505 3.450 4.332 1.00 85.75 83 LEU A O 1
ATOM 650 N N . ALA A 1 84 ? -7.293 3.725 4.598 1.00 85.75 84 ALA A N 1
ATOM 651 C CA . ALA A 1 84 ? -7.282 3.308 5.994 1.00 85.75 84 ALA A CA 1
ATOM 652 C C . ALA A 1 84 ? -8.145 4.237 6.854 1.00 85.75 84 ALA A C 1
ATOM 654 O O . ALA A 1 84 ? -8.983 3.745 7.599 1.00 85.75 84 ALA A O 1
ATOM 655 N N . GLN A 1 85 ? -8.012 5.557 6.704 1.00 86.00 85 GLN A N 1
ATOM 656 C CA . GLN A 1 85 ? -8.839 6.527 7.422 1.00 86.00 85 GLN A CA 1
ATOM 657 C C . GLN A 1 85 ? -10.330 6.327 7.125 1.00 86.00 85 GLN A C 1
ATOM 659 O O . GLN A 1 85 ? -11.128 6.228 8.051 1.00 86.00 85 GLN A O 1
ATOM 664 N N . PHE A 1 86 ? -10.698 6.170 5.855 1.00 85.62 86 PHE A N 1
ATOM 665 C CA . PHE A 1 86 ? -12.085 5.930 5.463 1.00 85.62 86 PHE A CA 1
ATOM 666 C C . PHE A 1 86 ? -12.656 4.635 6.067 1.00 85.62 86 PHE A C 1
ATOM 668 O O . PHE A 1 86 ? -13.802 4.595 6.523 1.00 85.62 86 PHE A O 1
ATOM 675 N N . ILE A 1 87 ? -11.860 3.560 6.111 1.00 85.31 87 ILE A N 1
ATOM 676 C CA . ILE A 1 87 ? -12.264 2.304 6.758 1.00 85.31 87 ILE A CA 1
ATOM 677 C C . ILE A 1 87 ? -12.403 2.503 8.271 1.00 85.31 87 ILE A C 1
ATOM 679 O O . ILE A 1 87 ? -13.380 2.036 8.852 1.00 85.31 87 ILE A O 1
ATOM 683 N N . MET A 1 88 ? -11.462 3.211 8.898 1.00 80.62 88 MET A N 1
ATOM 684 C CA . MET A 1 88 ? -11.495 3.519 10.330 1.00 80.62 88 MET A CA 1
ATOM 685 C C . MET A 1 88 ? -12.703 4.379 10.715 1.00 80.62 88 MET A C 1
ATOM 687 O O . MET A 1 88 ? -13.244 4.192 11.793 1.00 80.62 88 MET A O 1
ATOM 691 N N . GLU A 1 89 ? -13.160 5.280 9.846 1.00 81.75 89 GLU A N 1
ATOM 692 C CA . GLU A 1 89 ? -14.397 6.049 10.044 1.00 81.75 89 GLU A CA 1
ATOM 693 C C . GLU A 1 89 ? -15.650 5.186 9.831 1.00 81.75 89 GLU A C 1
ATOM 695 O O . GLU A 1 89 ? -16.652 5.332 10.529 1.00 81.75 89 GLU A O 1
ATOM 700 N N . THR A 1 90 ? -15.597 4.247 8.882 1.00 78.62 90 THR A N 1
ATOM 701 C CA . THR A 1 90 ? -16.706 3.320 8.602 1.00 78.62 90 THR A CA 1
ATOM 702 C C . THR A 1 90 ? -16.921 2.311 9.735 1.00 78.62 90 THR A C 1
ATOM 704 O O . THR A 1 90 ? -18.032 1.804 9.918 1.00 78.62 90 THR A O 1
ATOM 707 N N . VAL A 1 91 ? -15.865 1.982 10.480 1.00 77.62 91 VAL A N 1
ATOM 708 C CA . VAL A 1 91 ? -15.909 1.052 11.607 1.00 77.62 91 VAL A CA 1
ATOM 709 C C . VAL A 1 91 ? -15.891 1.836 12.909 1.00 77.62 91 VAL A C 1
ATOM 711 O O . VAL A 1 91 ? -14.889 2.437 13.271 1.00 77.62 91 VAL A O 1
ATOM 714 N N . SER A 1 92 ? -16.982 1.780 13.667 1.00 72.06 92 SER A N 1
ATOM 715 C CA . SER A 1 92 ? -17.013 2.303 15.032 1.00 72.06 92 SER A CA 1
ATOM 716 C C . SER A 1 92 ? -16.131 1.435 15.943 1.0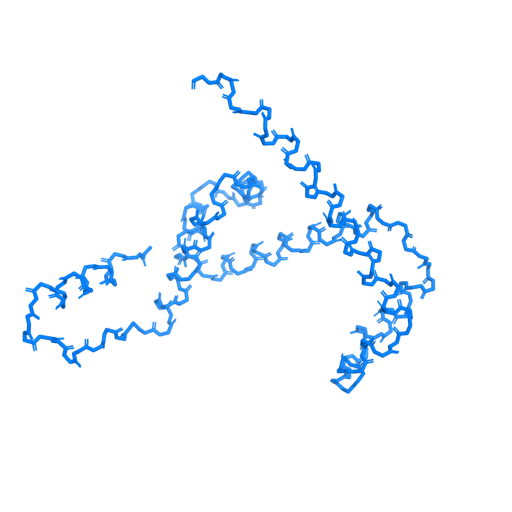0 72.06 92 SER A C 1
ATOM 718 O O . SER A 1 92 ? -16.602 0.459 16.535 1.00 72.06 92 SER A O 1
ATOM 720 N N . PHE A 1 93 ? -14.839 1.747 16.004 1.00 73.12 93 PHE A N 1
ATOM 721 C CA . PHE A 1 93 ? -13.926 1.192 17.001 1.00 73.12 93 PHE A CA 1
ATOM 722 C C . PHE A 1 93 ? -14.126 1.902 18.337 1.00 73.12 93 PHE A C 1
ATOM 724 O O . PHE A 1 93 ? -14.297 3.126 18.363 1.00 73.12 93 PHE A O 1
ATOM 731 N N . SER A 1 94 ? -14.090 1.129 19.422 1.00 77.44 94 SER A N 1
ATOM 732 C CA . SER A 1 94 ? -14.163 1.662 20.784 1.00 77.44 94 SER A CA 1
ATOM 733 C C . SER A 1 94 ? -12.917 2.486 21.101 1.00 77.44 94 SER A C 1
ATOM 735 O O . SER A 1 94 ? -11.844 2.232 20.543 1.00 77.44 94 SER A O 1
ATOM 737 N N . ASP A 1 95 ? -13.030 3.454 22.005 1.00 78.44 95 ASP A N 1
ATOM 738 C CA . ASP A 1 95 ? -11.887 4.293 22.378 1.00 78.44 95 ASP A CA 1
ATOM 739 C C . ASP A 1 95 ? -10.802 3.478 23.107 1.00 78.44 95 ASP A C 1
ATOM 741 O O . ASP A 1 95 ? -9.612 3.751 22.947 1.00 78.44 95 ASP A O 1
ATOM 745 N N . GLU A 1 96 ? -11.182 2.384 23.775 1.00 76.38 96 GLU A N 1
ATOM 746 C CA . GLU A 1 96 ? -10.260 1.403 24.356 1.00 76.38 96 GLU A CA 1
ATOM 747 C C . GLU A 1 96 ? -9.472 0.642 23.277 1.00 76.38 96 GLU A C 1
ATOM 749 O O . GLU A 1 96 ? -8.265 0.446 23.411 1.00 76.38 96 GLU A O 1
ATOM 754 N N . GLU A 1 97 ? -10.126 0.247 22.176 1.00 74.88 97 GLU A N 1
ATOM 755 C CA . GLU A 1 97 ? -9.471 -0.452 21.057 1.00 74.88 97 GLU A CA 1
ATOM 756 C C . GLU A 1 97 ? -8.442 0.464 20.382 1.00 74.88 97 GLU A C 1
ATOM 758 O O . GLU A 1 97 ? -7.325 0.040 20.077 1.00 74.88 97 GLU A O 1
ATOM 763 N N . LYS A 1 98 ? -8.796 1.742 20.196 1.00 79.94 98 LYS A N 1
ATOM 764 C CA . LYS A 1 98 ? -7.893 2.752 19.630 1.00 79.94 98 LYS A CA 1
ATOM 765 C C . LYS A 1 98 ? -6.698 3.012 20.541 1.00 79.94 98 LYS A C 1
ATOM 767 O O . LYS A 1 98 ? -5.576 3.016 20.046 1.00 79.94 98 LYS A O 1
ATOM 772 N N . ALA A 1 99 ? -6.919 3.164 21.848 1.00 80.94 99 ALA A N 1
ATOM 773 C CA . ALA A 1 99 ? -5.855 3.424 22.816 1.00 80.94 99 ALA A CA 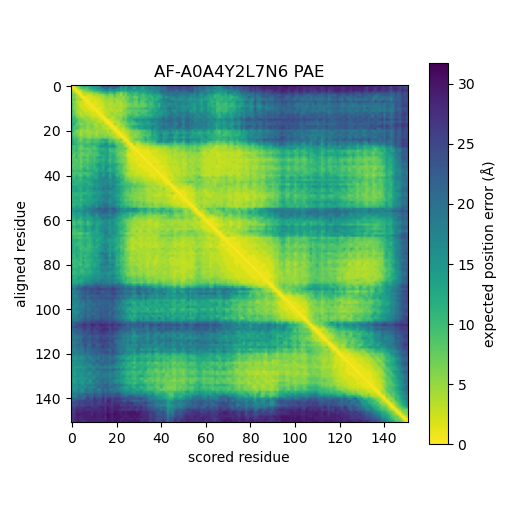1
ATOM 774 C C . ALA A 1 99 ? -4.830 2.278 22.885 1.00 80.94 99 ALA A C 1
ATOM 776 O O . ALA A 1 99 ? -3.624 2.520 22.952 1.00 80.94 99 ALA A O 1
ATOM 777 N N . VAL A 1 100 ? -5.291 1.022 22.815 1.00 80.25 100 VAL A N 1
ATOM 778 C CA . VAL A 1 100 ? -4.404 -0.154 22.786 1.00 80.25 100 VAL A CA 1
ATOM 779 C C . VAL A 1 100 ? -3.553 -0.167 21.515 1.00 80.25 100 VAL A C 1
ATOM 781 O O . VAL A 1 100 ? -2.341 -0.377 21.582 1.00 80.25 100 VAL A O 1
ATOM 784 N N . ILE A 1 101 ? -4.158 0.106 20.360 1.00 78.00 101 ILE A N 1
ATOM 785 C CA . ILE A 1 101 ? -3.435 0.138 19.082 1.00 78.00 101 ILE A CA 1
ATOM 786 C C . ILE A 1 101 ? -2.452 1.306 19.041 1.00 78.00 101 ILE A C 1
ATOM 788 O O . ILE A 1 101 ? -1.318 1.137 18.603 1.00 78.00 101 ILE A O 1
ATOM 792 N N . GLU A 1 102 ? -2.845 2.476 19.534 1.00 82.44 102 GLU A N 1
ATOM 793 C CA . GLU A 1 102 ? -1.980 3.651 19.613 1.00 82.44 102 GLU A CA 1
ATOM 794 C C . GLU A 1 102 ? -0.783 3.409 20.545 1.00 82.44 102 GLU A C 1
ATOM 796 O O . GLU A 1 102 ? 0.351 3.746 20.197 1.00 82.44 102 GLU A O 1
ATOM 801 N N . SER A 1 103 ? -0.995 2.729 21.675 1.00 80.81 103 SER A N 1
ATOM 802 C CA . SER A 1 103 ? 0.079 2.298 22.578 1.00 80.81 103 SER A CA 1
ATOM 803 C C . SER A 1 103 ? 1.071 1.344 21.893 1.00 80.81 103 SER A C 1
ATOM 805 O O . SER A 1 103 ? 2.293 1.510 22.010 1.00 80.81 103 SER A O 1
ATOM 807 N N . MET A 1 104 ? 0.572 0.388 21.104 1.00 76.50 104 MET A N 1
ATOM 808 C CA . MET A 1 104 ? 1.419 -0.524 20.324 1.00 76.50 104 MET A CA 1
ATOM 809 C C . MET A 1 104 ? 2.178 0.193 19.199 1.00 76.50 104 MET A C 1
ATOM 811 O O . MET A 1 104 ? 3.356 -0.082 18.973 1.00 76.50 104 MET A O 1
ATOM 815 N N . LEU A 1 105 ? 1.535 1.140 18.510 1.00 76.69 105 LEU A N 1
ATOM 816 C CA . LEU A 1 105 ? 2.161 1.926 17.442 1.00 76.69 105 LEU A CA 1
ATOM 817 C C . LEU A 1 105 ? 3.213 2.905 17.975 1.00 76.69 105 LEU A C 1
ATOM 819 O O . LEU A 1 105 ? 4.202 3.157 17.293 1.00 76.69 105 LEU A O 1
ATOM 823 N N . THR A 1 106 ? 3.026 3.434 19.185 1.00 79.56 106 THR A N 1
ATOM 824 C CA . THR A 1 106 ? 3.954 4.399 19.800 1.00 79.56 106 THR A CA 1
ATOM 825 C C . THR A 1 106 ? 5.199 3.719 20.365 1.00 79.56 106 THR A C 1
ATOM 827 O O . THR A 1 106 ? 6.285 4.292 20.333 1.00 79.56 106 THR A O 1
ATOM 830 N N . SER A 1 107 ? 5.066 2.488 20.866 1.00 71.00 107 SER A N 1
ATOM 831 C CA . SER A 1 107 ? 6.186 1.764 21.476 1.00 71.00 107 SER A CA 1
ATOM 832 C C . SER A 1 107 ? 7.159 1.154 20.460 1.00 71.00 107 SER A C 1
ATOM 834 O O . SER A 1 107 ? 8.303 0.915 20.836 1.00 71.00 107 SER A O 1
ATOM 836 N N . ILE A 1 108 ? 6.739 0.930 19.198 1.00 65.12 108 ILE A N 1
ATOM 837 C CA . ILE A 1 108 ? 7.514 0.315 18.087 1.00 65.12 108 ILE A CA 1
ATOM 838 C C . ILE A 1 108 ? 8.484 -0.771 18.590 1.00 65.12 108 ILE A C 1
ATOM 840 O O . ILE A 1 108 ? 9.638 -0.874 18.167 1.00 65.12 108 ILE A O 1
ATOM 844 N N . ASP A 1 109 ? 8.035 -1.594 19.534 1.00 75.38 109 ASP A N 1
ATOM 845 C CA . ASP A 1 109 ? 8.827 -2.717 19.997 1.00 75.38 109 ASP A CA 1
ATOM 846 C C . ASP A 1 109 ? 8.601 -3.863 19.013 1.00 75.38 10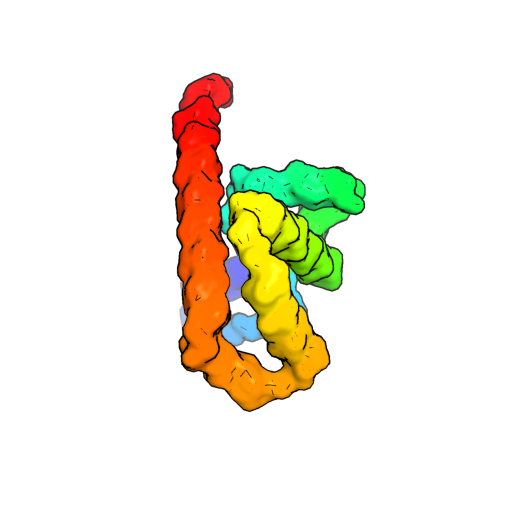9 ASP A C 1
ATOM 848 O O . ASP A 1 109 ? 7.482 -4.355 18.842 1.00 75.38 109 ASP A O 1
ATOM 852 N N . LYS A 1 110 ? 9.669 -4.289 18.330 1.00 68.94 110 LYS A N 1
ATOM 853 C CA . LYS A 1 110 ? 9.602 -5.407 17.379 1.00 68.94 110 LYS A CA 1
ATOM 854 C C . LYS A 1 110 ? 9.033 -6.661 18.039 1.00 68.94 110 LYS A C 1
ATOM 856 O O . LYS A 1 110 ? 8.331 -7.412 17.370 1.00 68.94 110 LYS A O 1
ATOM 861 N N . ASN A 1 111 ? 9.295 -6.875 19.330 1.00 68.69 111 ASN A N 1
ATOM 862 C CA . ASN A 1 111 ? 8.774 -8.036 20.048 1.00 68.69 111 ASN A CA 1
ATOM 863 C C . ASN A 1 111 ? 7.268 -7.917 20.312 1.00 68.69 111 ASN A C 1
ATOM 865 O O . ASN A 1 111 ? 6.544 -8.891 20.109 1.00 68.69 111 ASN A O 1
ATOM 869 N N . ALA A 1 112 ? 6.784 -6.732 20.691 1.00 66.69 112 ALA A N 1
ATOM 870 C CA . ALA A 1 112 ? 5.353 -6.457 20.810 1.00 66.69 112 ALA A CA 1
ATOM 871 C C . ALA A 1 112 ? 4.616 -6.592 19.465 1.00 66.69 112 ALA A C 1
ATOM 873 O O . ALA A 1 112 ? 3.511 -7.123 19.427 1.00 66.69 112 ALA A O 1
ATOM 874 N N . LEU A 1 113 ? 5.241 -6.188 18.353 1.00 67.94 113 LEU A N 1
ATOM 875 C CA . LEU A 1 113 ? 4.654 -6.308 17.014 1.00 67.94 113 LEU A CA 1
ATOM 876 C C . LEU A 1 113 ? 4.570 -7.765 16.535 1.00 67.94 113 LEU A C 1
ATOM 878 O O . LEU A 1 113 ? 3.582 -8.155 15.919 1.00 67.94 113 LEU A O 1
ATOM 882 N N . LEU A 1 114 ? 5.580 -8.582 16.848 1.00 70.81 114 LEU A N 1
ATOM 883 C CA . LEU A 1 114 ? 5.576 -10.016 16.534 1.00 70.81 114 LEU A CA 1
ATOM 884 C C . LEU A 1 114 ? 4.542 -10.798 17.356 1.00 70.81 114 LEU A C 1
ATOM 886 O O . LEU A 1 114 ? 4.035 -11.807 16.877 1.00 70.81 114 LEU A O 1
ATOM 890 N N . LYS A 1 115 ? 4.208 -10.317 18.558 1.00 72.00 115 LYS A N 1
ATOM 891 C CA . LYS A 1 115 ? 3.173 -10.894 19.433 1.00 72.00 115 LYS A CA 1
ATOM 892 C C . LYS A 1 115 ? 1.826 -10.181 19.339 1.00 72.00 115 LYS A C 1
ATOM 894 O O . LYS A 1 115 ? 0.908 -10.506 20.084 1.00 72.00 115 LYS A O 1
ATOM 899 N N . ALA A 1 116 ? 1.680 -9.210 18.439 1.00 68.75 116 ALA A N 1
ATOM 900 C CA . ALA A 1 116 ? 0.456 -8.422 18.331 1.00 68.75 116 ALA A CA 1
ATOM 901 C C . ALA A 1 116 ? -0.758 -9.301 17.997 1.00 68.75 116 ALA A C 1
ATOM 903 O O . ALA A 1 116 ? -1.852 -9.037 18.482 1.00 68.75 116 ALA A O 1
ATOM 904 N N . ASP A 1 117 ? -0.552 -10.379 17.236 1.00 70.00 117 ASP A N 1
ATOM 905 C CA . ASP A 1 117 ? -1.605 -11.335 16.881 1.00 70.00 117 ASP A CA 1
ATOM 906 C C . ASP A 1 117 ? -2.038 -12.216 18.067 1.00 70.00 117 ASP A C 1
ATOM 908 O O . ASP A 1 117 ? -3.090 -12.838 18.012 1.00 70.00 117 ASP A O 1
ATOM 912 N N . GLU A 1 118 ? -1.277 -12.252 19.167 1.00 75.75 118 GLU A N 1
ATOM 913 C CA . GLU A 1 118 ? -1.660 -12.946 20.408 1.00 75.75 118 GLU A CA 1
ATOM 914 C C . GLU A 1 118 ? -2.598 -12.091 21.278 1.00 75.75 118 GLU A C 1
ATOM 916 O O . GLU A 1 118 ? -3.245 -12.607 22.189 1.00 75.75 118 GLU A O 1
ATOM 921 N N . ASN A 1 119 ? -2.689 -10.782 21.016 1.00 76.31 119 ASN A N 1
ATOM 922 C CA . ASN A 1 119 ? -3.534 -9.884 21.790 1.00 76.31 119 ASN A CA 1
ATOM 923 C C . ASN A 1 119 ? -4.991 -9.954 21.307 1.00 76.31 119 ASN A C 1
ATOM 925 O O . ASN A 1 119 ? -5.307 -9.617 20.165 1.00 76.31 119 ASN A O 1
ATOM 929 N N . GLU A 1 120 ? -5.896 -10.331 22.208 1.00 80.00 120 GLU A N 1
ATOM 930 C CA . GLU A 1 120 ? -7.329 -10.484 21.928 1.00 80.00 120 GLU A CA 1
ATOM 931 C C . GLU A 1 120 ? -7.969 -9.201 21.364 1.00 80.00 120 GLU A C 1
ATOM 933 O O . GLU A 1 120 ? -8.757 -9.255 20.419 1.00 80.00 120 GLU A O 1
ATOM 938 N N . VAL A 1 121 ? -7.566 -8.027 21.861 1.00 76.94 121 VAL A N 1
ATOM 939 C CA . VAL A 1 121 ? -8.072 -6.727 21.388 1.0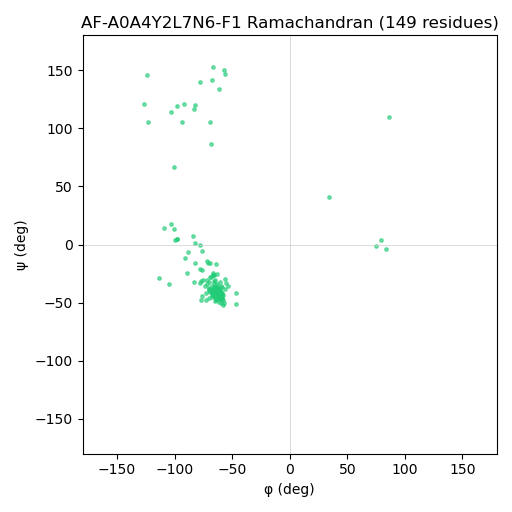0 76.94 121 VAL A CA 1
ATOM 940 C C . VAL A 1 121 ? -7.633 -6.462 19.946 1.00 76.94 121 VAL A C 1
ATOM 942 O O . VAL A 1 121 ? -8.419 -5.969 19.134 1.00 76.94 121 VAL A O 1
ATOM 945 N N . VAL A 1 122 ? -6.405 -6.849 19.592 1.00 78.50 122 VAL A N 1
ATOM 946 C CA . VAL A 1 122 ? -5.885 -6.719 18.223 1.00 78.50 122 VAL A CA 1
ATOM 947 C C . VAL A 1 122 ? -6.601 -7.684 17.283 1.00 78.50 122 VAL A C 1
ATOM 949 O O . VAL A 1 122 ? -6.997 -7.278 16.194 1.00 78.50 122 VAL A O 1
ATOM 952 N N . GLN A 1 123 ? -6.865 -8.924 17.701 1.00 82.12 123 GLN A N 1
ATOM 953 C CA . GLN A 1 123 ? -7.623 -9.878 16.885 1.00 82.12 123 GLN A CA 1
ATOM 954 C C . GLN A 1 123 ? -9.056 -9.400 16.610 1.00 82.12 123 GLN A C 1
ATOM 956 O O . GLN A 1 123 ? -9.545 -9.489 15.473 1.00 82.12 123 GLN A O 1
ATOM 961 N N . VAL A 1 124 ? -9.732 -8.860 17.631 1.00 83.25 124 VAL A N 1
ATOM 962 C CA . VAL A 1 124 ? -11.071 -8.270 17.491 1.00 83.25 124 VAL A CA 1
ATOM 963 C C . VAL A 1 124 ? -11.027 -7.088 16.524 1.00 83.25 124 VAL A C 1
ATOM 965 O O . VAL A 1 124 ? -11.838 -7.025 15.590 1.00 83.25 124 VAL A O 1
ATOM 968 N N . PHE A 1 125 ? -10.041 -6.203 16.679 1.00 81.81 125 PHE A N 1
ATOM 969 C CA . PHE A 1 125 ? -9.816 -5.085 15.770 1.00 81.81 125 PHE A CA 1
ATOM 970 C C . PHE A 1 125 ? -9.592 -5.553 14.325 1.00 81.81 125 PHE A C 1
ATOM 972 O O . PHE A 1 125 ? -10.301 -5.119 13.413 1.00 81.81 125 PHE A O 1
ATOM 979 N N . THR A 1 126 ? -8.668 -6.490 14.099 1.00 82.31 126 THR A N 1
ATOM 980 C CA . THR A 1 126 ? -8.346 -7.030 12.772 1.00 82.31 126 THR A CA 1
ATOM 981 C C . THR A 1 126 ? -9.558 -7.703 12.136 1.00 82.31 126 THR A C 1
ATOM 983 O O . THR A 1 126 ? -9.787 -7.557 10.934 1.00 82.31 126 THR A O 1
ATOM 986 N N . THR A 1 127 ? -10.375 -8.405 12.921 1.00 85.25 127 THR A N 1
ATOM 987 C CA . THR A 1 127 ? -11.597 -9.054 12.429 1.00 85.25 127 THR A CA 1
ATOM 988 C C . THR A 1 127 ? -12.648 -8.027 12.009 1.00 85.25 127 THR A C 1
ATOM 990 O O . THR A 1 127 ? -13.219 -8.138 10.917 1.00 85.25 127 THR A O 1
ATOM 993 N N . LYS A 1 128 ? -12.876 -6.992 12.830 1.00 85.06 128 LYS A N 1
ATOM 994 C CA . LYS A 1 128 ? -13.771 -5.871 12.494 1.00 85.06 128 LYS A CA 1
ATOM 995 C C . LYS A 1 128 ? -13.299 -5.145 11.233 1.00 85.06 128 LYS A C 1
ATOM 997 O O . LYS A 1 128 ? -14.102 -4.915 10.326 1.00 85.06 128 LYS A O 1
ATOM 1002 N N . PHE A 1 129 ? -12.000 -4.867 11.140 1.00 84.19 129 PHE A N 1
ATOM 1003 C CA . PHE A 1 129 ? -11.387 -4.227 9.980 1.00 84.19 129 PHE A CA 1
ATOM 1004 C C . PHE A 1 129 ? -11.556 -5.070 8.708 1.00 84.19 129 PHE A C 1
ATOM 1006 O O . PHE A 1 129 ? -12.063 -4.578 7.700 1.00 84.19 129 PHE A O 1
ATOM 1013 N N . LYS A 1 130 ? -11.233 -6.371 8.758 1.00 86.12 130 LYS A N 1
ATOM 1014 C CA . LYS A 1 130 ? -11.418 -7.300 7.626 1.00 86.12 130 LYS A CA 1
ATOM 1015 C C . LYS A 1 130 ? -12.873 -7.356 7.161 1.00 86.12 130 LYS A C 1
ATOM 1017 O O . LYS A 1 130 ? -13.137 -7.302 5.961 1.00 86.12 130 LYS A O 1
ATOM 1022 N N . ARG A 1 131 ? -13.832 -7.413 8.093 1.00 86.69 131 ARG A N 1
ATOM 1023 C CA . ARG A 1 131 ? -15.267 -7.404 7.762 1.00 86.69 131 ARG A CA 1
ATOM 1024 C C . ARG A 1 131 ? -15.678 -6.108 7.056 1.00 86.69 131 ARG A C 1
ATOM 1026 O O . ARG A 1 131 ? -16.498 -6.145 6.137 1.00 86.69 131 ARG A O 1
ATOM 1033 N N . ALA A 1 132 ? -15.122 -4.972 7.464 1.00 83.69 132 ALA A N 1
ATOM 1034 C CA . ALA A 1 132 ? -15.399 -3.688 6.831 1.00 83.69 132 ALA A CA 1
ATOM 1035 C C . ALA A 1 132 ? -14.848 -3.612 5.406 1.00 83.69 132 ALA A C 1
ATOM 1037 O O . ALA A 1 132 ? -15.574 -3.203 4.501 1.00 83.69 132 ALA A O 1
ATOM 1038 N N . VAL A 1 133 ? -13.621 -4.097 5.193 1.00 84.56 133 VAL A N 1
ATOM 1039 C CA . VAL A 1 133 ? -13.026 -4.217 3.854 1.00 84.56 133 VAL A CA 1
ATOM 1040 C C . VAL A 1 133 ? -13.912 -5.078 2.952 1.00 84.56 133 VAL A C 1
ATOM 1042 O O . VAL A 1 133 ? -14.332 -4.613 1.899 1.00 84.56 133 VAL A O 1
ATOM 1045 N N . GLN A 1 134 ? -14.324 -6.265 3.408 1.00 85.50 134 GLN A N 1
ATOM 1046 C CA . GLN A 1 134 ? -15.222 -7.140 2.640 1.00 85.50 134 GLN A CA 1
ATOM 1047 C C . GLN A 1 134 ? -16.569 -6.477 2.309 1.00 85.50 134 GLN A C 1
ATOM 1049 O O . GLN A 1 134 ? -17.138 -6.689 1.236 1.00 85.50 134 GLN A O 1
ATOM 1054 N N . LYS A 1 135 ? -17.113 -5.662 3.221 1.00 84.88 135 LYS A N 1
ATOM 1055 C CA . LYS A 1 135 ? -18.352 -4.909 2.976 1.00 84.88 135 LYS A CA 1
ATOM 1056 C C . LYS A 1 135 ? -18.155 -3.841 1.896 1.00 84.88 135 LYS A C 1
ATOM 1058 O O . LYS A 1 135 ? -19.054 -3.644 1.077 1.00 84.88 135 LYS A O 1
ATOM 1063 N N . LEU A 1 136 ? -17.009 -3.162 1.891 1.00 81.75 136 LEU A N 1
ATOM 1064 C CA . LEU A 1 136 ? -16.659 -2.170 0.874 1.00 81.75 136 LEU A CA 1
ATOM 1065 C C . LEU A 1 136 ? -16.385 -2.818 -0.486 1.00 81.75 136 LEU A C 1
ATOM 1067 O O . LEU A 1 136 ? -16.858 -2.305 -1.494 1.00 81.75 136 LEU A O 1
ATOM 1071 N N . GLU A 1 137 ? -15.729 -3.978 -0.520 1.00 81.31 137 GLU A N 1
ATOM 1072 C CA . GLU A 1 137 ? -15.511 -4.745 -1.753 1.00 81.31 137 GLU A CA 1
ATOM 1073 C C . GLU A 1 137 ? -16.834 -5.133 -2.423 1.00 81.31 137 GLU A C 1
ATOM 1075 O O . GLU A 1 137 ? -17.006 -4.917 -3.623 1.00 81.31 137 GLU A O 1
ATOM 1080 N N . ARG A 1 138 ? -17.816 -5.618 -1.648 1.00 79.56 138 ARG A N 1
ATOM 1081 C CA . ARG A 1 138 ? -19.159 -5.936 -2.170 1.00 79.56 138 ARG A CA 1
ATOM 1082 C C . ARG A 1 138 ? -19.872 -4.707 -2.739 1.00 79.56 138 ARG A C 1
ATOM 1084 O O . ARG A 1 138 ? -20.541 -4.806 -3.764 1.00 79.56 138 ARG A O 1
ATOM 1091 N N . ARG A 1 139 ? -19.715 -3.540 -2.101 1.00 73.62 139 ARG A N 1
ATOM 1092 C CA . ARG A 1 139 ? -20.250 -2.266 -2.615 1.00 73.62 139 ARG A CA 1
ATOM 1093 C C . ARG A 1 139 ? -19.555 -1.856 -3.916 1.00 73.62 139 ARG A C 1
ATOM 1095 O O . ARG A 1 139 ? -20.235 -1.489 -4.869 1.00 73.62 139 ARG A O 1
ATOM 1102 N N . GLY A 1 140 ? -18.231 -1.984 -3.988 1.00 61.38 140 GLY A N 1
ATOM 1103 C CA . GLY A 1 140 ? -17.455 -1.707 -5.200 1.00 61.38 140 GLY A CA 1
ATOM 1104 C C . GLY A 1 140 ? -17.832 -2.614 -6.376 1.00 61.38 140 GLY A C 1
ATOM 1105 O O . GLY A 1 140 ? -18.027 -2.126 -7.485 1.00 61.38 140 GLY A O 1
ATOM 1106 N N . GLN A 1 141 ? -18.033 -3.914 -6.134 1.00 56.69 141 GLN A N 1
ATOM 1107 C CA . GLN A 1 141 ? -18.491 -4.866 -7.159 1.00 56.69 141 GLN A CA 1
ATOM 1108 C C . GLN A 1 141 ? -19.906 -4.560 -7.670 1.00 56.69 141 GLN A C 1
ATOM 1110 O O . GLN A 1 141 ? -20.177 -4.702 -8.861 1.00 56.69 141 GLN A O 1
ATOM 1115 N N . SER A 1 142 ? -20.807 -4.092 -6.798 1.00 44.94 142 SER A N 1
ATOM 1116 C CA . SER A 1 142 ? -22.149 -3.674 -7.226 1.00 44.94 142 SER A CA 1
ATOM 1117 C C . SER A 1 142 ? -22.132 -2.441 -8.141 1.00 44.94 142 SER A C 1
ATOM 1119 O O . SER A 1 142 ? -23.011 -2.298 -8.984 1.00 44.94 142 SER A O 1
ATOM 1121 N N . LEU A 1 143 ? -21.107 -1.587 -8.024 1.00 47.12 143 LEU A N 1
ATOM 1122 C CA . LEU A 1 143 ? -20.914 -0.414 -8.879 1.00 47.12 143 LEU A CA 1
ATOM 1123 C C . LEU A 1 143 ? -20.227 -0.768 -10.210 1.00 47.12 143 LEU A C 1
ATOM 1125 O O . LEU A 1 143 ? -20.550 -0.165 -11.230 1.00 47.12 143 LEU A O 1
ATOM 1129 N N . SER A 1 144 ? -19.332 -1.765 -10.240 1.00 44.56 144 SER A N 1
ATOM 1130 C CA . SER A 1 144 ? -18.676 -2.199 -11.486 1.00 44.56 144 SER A CA 1
ATOM 1131 C C . SER A 1 144 ? -19.589 -3.022 -12.404 1.00 44.56 144 SER A C 1
ATOM 1133 O O . SER A 1 144 ? -19.462 -2.918 -13.621 1.00 44.56 144 SER A O 1
ATOM 1135 N N . CYS A 1 145 ? -20.554 -3.777 -11.859 1.00 38.09 145 CYS A N 1
ATOM 1136 C CA . CYS A 1 145 ? -21.574 -4.471 -12.664 1.00 38.09 145 CYS A CA 1
ATOM 1137 C C . CYS A 1 145 ? -22.616 -3.533 -13.300 1.00 38.09 145 CYS A C 1
ATOM 1139 O O . CYS A 1 145 ? -23.322 -3.953 -14.211 1.00 38.09 145 CYS A O 1
ATOM 1141 N N . GLY A 1 146 ? -22.728 -2.280 -12.845 1.00 35.25 146 GLY A N 1
ATOM 1142 C CA . GLY A 1 146 ? -23.659 -1.294 -13.410 1.00 35.25 146 GLY A CA 1
ATOM 1143 C C . GLY A 1 146 ? -23.095 -0.471 -14.573 1.00 35.25 146 GLY A C 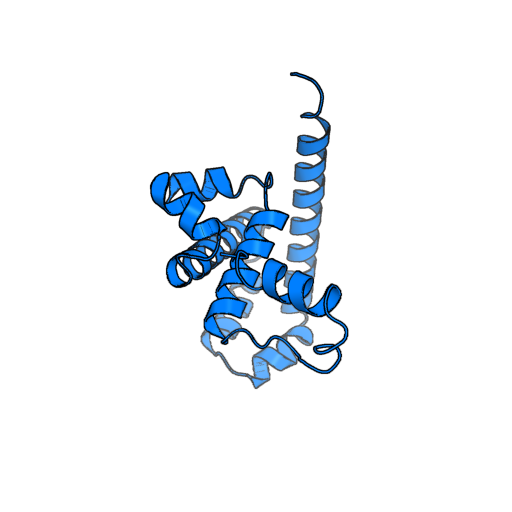1
ATOM 1144 O O . GLY A 1 146 ? -23.836 0.299 -15.173 1.00 35.25 146 GLY A O 1
ATOM 1145 N N . CYS A 1 147 ? -21.801 -0.604 -14.888 1.00 37.00 147 CYS A N 1
ATOM 1146 C CA . CYS A 1 147 ? -21.103 0.267 -15.845 1.00 37.00 147 CYS A CA 1
ATOM 1147 C C . CYS A 1 147 ? -20.737 -0.430 -17.172 1.00 37.00 147 CYS A C 1
ATOM 1149 O O . CYS A 1 147 ? -19.929 0.083 -17.939 1.00 37.00 147 CYS A O 1
ATOM 1151 N N . SER A 1 148 ? -21.305 -1.607 -17.458 1.00 38.50 148 SER A N 1
ATOM 1152 C CA . SER A 1 148 ? -21.112 -2.337 -18.724 1.00 38.50 148 SER A CA 1
ATOM 1153 C C . SER A 1 148 ? -22.266 -2.175 -19.725 1.00 38.50 148 SER A C 1
ATOM 1155 O O . SER A 1 148 ? -22.312 -2.883 -20.729 1.00 38.50 148 SER A O 1
ATOM 1157 N N . THR A 1 149 ? -23.174 -1.218 -19.516 1.00 39.59 149 THR A N 1
ATOM 1158 C CA . THR A 1 149 ? -24.172 -0.827 -20.524 1.00 39.59 149 THR A CA 1
ATOM 1159 C C . THR A 1 149 ? -24.117 0.675 -20.775 1.00 39.59 149 THR A C 1
ATOM 1161 O O . THR A 1 149 ? -24.406 1.448 -19.862 1.00 39.59 149 THR A O 1
ATOM 1164 N N . SER A 1 150 ? -23.853 1.056 -22.032 1.00 33.41 150 SER A N 1
ATOM 1165 C CA . SER A 1 150 ? -23.590 2.411 -22.575 1.00 33.41 150 SER A CA 1
ATOM 1166 C C . SER A 1 150 ? -22.103 2.783 -22.459 1.00 33.41 150 SER A C 1
ATOM 1168 O O . SER A 1 150 ? -21.610 2.992 -21.362 1.00 33.41 150 SER A O 1
ATOM 1170 N N . THR A 1 151 ? -21.296 2.878 -23.518 1.00 33.47 151 THR A N 1
ATOM 1171 C CA . THR A 1 151 ? -21.546 3.269 -24.916 1.00 33.47 151 THR A CA 1
ATOM 1172 C C . THR A 1 151 ? -20.412 2.721 -25.781 1.00 33.47 151 THR A C 1
ATOM 1174 O O . THR A 1 151 ? -19.281 2.650 -25.248 1.00 33.47 151 THR A O 1
#

Radius of gyration: 21.32 Å; Cα contacts (8 Å, |Δi|>4): 83; chains: 1; bounding box: 47×38×55 Å